Protein AF-A0A7M2XCB9-F1 (afdb_monomer_lite)

Secondary structure (DSSP, 8-state):
-GGGSHHHHHHHHH--GGG-EEEEE--SSS--EEEEE--HHHHHHHHHHHHHHHHHHHTS-TTT-S-HHHHHHHHHHT--HHHHHHHHH--HHHHHHHTT-TT--SHHHHHHHHHHHHHHHTT-------

pLDDT: mean 89.79, std 9.93, range [38.62, 97.38]

Sequence (130 aa):
MWNTTPQAQAILAGINPAALRIVRRTPPIGPAYFAWGTDNAIGERLQALREAYVAELTGTTFADTPDRGAWLEAYEKTGSVEEALSARFGDPDGLAAAWGYFGRSDNDAVHRMNEAWQAECAGRPVREAA

Foldseek 3Di:
DLCPDPVNVVLLVPDLQLQKAWDWDDDPDDDIFIFIDHDPVSQVVNVVSLQVVLCVVVVHHCVPDPDNPVSVVSSVVSDHPRVSNCVPPNGSQVLCVVQVNHPPDDPVSRVVSSVCSNCVSVVHHRPRDD

Structure (mmCIF, N/CA/C/O backbone):
data_AF-A0A7M2XCB9-F1
#
_entry.id   AF-A0A7M2XCB9-F1
#
loop_
_atom_site.group_PDB
_atom_site.id
_atom_site.type_symbol
_atom_site.label_atom_id
_atom_site.label_alt_id
_atom_site.label_comp_id
_atom_site.label_asym_id
_atom_site.label_entity_id
_atom_site.label_seq_id
_atom_site.pdbx_PDB_ins_code
_atom_site.Cartn_x
_atom_site.Cartn_y
_atom_site.Cartn_z
_atom_site.occupanc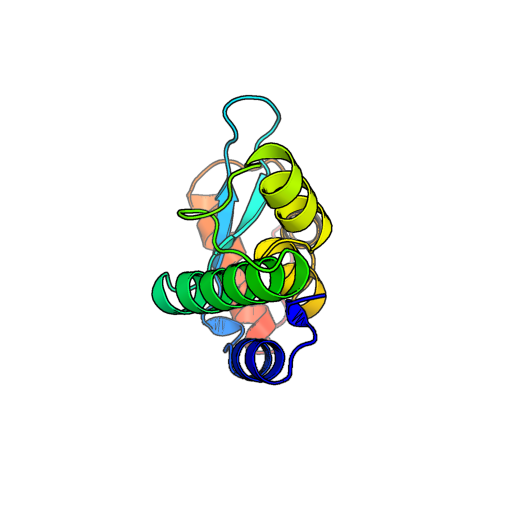y
_atom_site.B_iso_or_equiv
_atom_site.auth_seq_id
_atom_site.auth_comp_id
_atom_site.auth_asym_id
_atom_site.auth_atom_id
_atom_site.pdbx_PDB_model_num
ATOM 1 N N . MET A 1 1 ? 0.129 -2.073 14.114 1.00 88.94 1 MET A N 1
ATOM 2 C CA . MET A 1 1 ? -0.250 -1.509 12.800 1.00 88.94 1 MET A CA 1
ATOM 3 C C . MET A 1 1 ? -1.109 -2.565 12.112 1.00 88.94 1 MET A C 1
ATOM 5 O O . MET A 1 1 ? -0.786 -3.738 12.241 1.00 88.94 1 MET A O 1
ATOM 9 N N . TRP A 1 2 ? -2.227 -2.218 11.472 1.00 95.75 2 TRP A N 1
ATOM 10 C CA . TRP A 1 2 ? -3.190 -3.222 10.971 1.00 95.75 2 TRP A CA 1
ATOM 11 C C . TRP A 1 2 ? -2.567 -4.194 9.949 1.00 95.75 2 TRP A C 1
ATOM 13 O O . TRP A 1 2 ? -2.889 -5.383 9.921 1.00 95.75 2 TRP A O 1
ATOM 23 N N . ASN A 1 3 ? -1.617 -3.705 9.149 1.00 94.50 3 ASN A N 1
ATOM 24 C CA . ASN A 1 3 ? -0.924 -4.473 8.120 1.00 94.50 3 ASN A CA 1
ATOM 25 C C . ASN A 1 3 ? 0.042 -5.527 8.690 1.00 94.50 3 ASN A C 1
ATOM 27 O O . ASN A 1 3 ? 0.467 -6.395 7.938 1.00 94.50 3 ASN A O 1
ATOM 31 N N . THR A 1 4 ? 0.377 -5.500 9.987 1.00 94.19 4 THR A N 1
ATOM 32 C CA . THR A 1 4 ? 1.215 -6.526 10.641 1.00 94.19 4 THR A CA 1
ATOM 33 C C . THR A 1 4 ? 0.399 -7.678 11.224 1.00 94.19 4 THR A C 1
ATOM 35 O O . THR A 1 4 ? 0.971 -8.616 11.773 1.00 94.19 4 THR 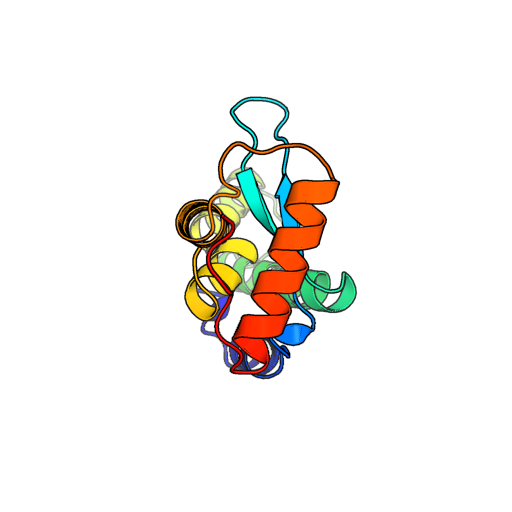A O 1
ATOM 38 N N . THR A 1 5 ? -0.933 -7.622 11.144 1.00 95.00 5 THR A N 1
ATOM 39 C CA . THR A 1 5 ? -1.792 -8.730 11.580 1.00 95.00 5 THR A CA 1
ATOM 40 C C . THR A 1 5 ? -1.574 -9.961 10.685 1.00 95.00 5 THR A C 1
ATOM 42 O O . THR A 1 5 ? -1.324 -9.804 9.485 1.00 95.00 5 THR A O 1
ATOM 45 N N . PRO A 1 6 ? -1.702 -11.199 11.209 1.00 96.38 6 PRO A N 1
ATOM 46 C CA . PRO A 1 6 ? -1.520 -12.412 10.405 1.00 96.38 6 PRO A CA 1
ATOM 47 C C . PRO A 1 6 ? -2.429 -12.469 9.172 1.00 96.38 6 PRO A C 1
ATOM 49 O O . PRO A 1 6 ? -2.019 -12.933 8.112 1.00 96.38 6 PRO A O 1
ATOM 52 N N . GLN A 1 7 ? -3.656 -11.960 9.296 1.00 95.44 7 GLN A N 1
ATOM 53 C CA . GLN A 1 7 ? -4.642 -11.936 8.216 1.00 95.44 7 GLN A CA 1
ATOM 54 C C . GLN A 1 7 ? -4.232 -10.967 7.100 1.00 95.44 7 GLN A C 1
ATOM 56 O O . GLN A 1 7 ? -4.236 -11.352 5.931 1.00 95.44 7 GLN A O 1
ATOM 61 N N . ALA A 1 8 ? -3.827 -9.738 7.445 1.00 95.38 8 ALA A N 1
ATOM 62 C CA . ALA A 1 8 ? -3.355 -8.771 6.456 1.00 95.38 8 ALA A CA 1
ATOM 63 C C . ALA A 1 8 ? -2.064 -9.255 5.783 1.00 95.38 8 ALA A C 1
ATOM 65 O O . ALA A 1 8 ? -1.956 -9.206 4.559 1.00 95.38 8 ALA A O 1
ATOM 66 N N . GLN A 1 9 ? -1.125 -9.804 6.562 1.00 96.38 9 GLN A N 1
ATOM 67 C CA . GLN A 1 9 ? 0.112 -10.384 6.038 1.00 96.38 9 GLN A CA 1
ATOM 68 C C . GLN A 1 9 ? -0.153 -11.548 5.081 1.00 96.38 9 GLN A C 1
ATOM 70 O O . GLN A 1 9 ? 0.481 -11.612 4.033 1.00 96.38 9 GLN A O 1
ATOM 75 N N . ALA A 1 10 ? -1.114 -12.428 5.377 1.00 96.69 10 ALA A N 1
ATOM 76 C CA . ALA A 1 10 ? -1.484 -13.523 4.481 1.00 96.69 10 ALA A CA 1
ATOM 77 C C . ALA A 1 10 ? -2.048 -13.018 3.142 1.00 96.69 10 ALA A C 1
ATOM 79 O O . ALA A 1 10 ? -1.675 -13.534 2.089 1.00 96.69 10 ALA A O 1
ATOM 80 N N . ILE A 1 11 ? -2.906 -11.989 3.164 1.00 95.50 11 ILE A N 1
ATOM 81 C CA . ILE A 1 11 ? -3.426 -11.378 1.932 1.00 95.50 11 ILE A CA 1
ATOM 82 C C . ILE A 1 11 ? -2.287 -10.731 1.145 1.00 95.50 11 ILE A C 1
ATOM 84 O O . ILE A 1 11 ? -2.114 -11.056 -0.025 1.00 95.50 11 ILE A O 1
ATOM 88 N N . LEU A 1 12 ? -1.484 -9.873 1.783 1.00 95.38 12 LEU A N 1
ATOM 89 C CA . LEU A 1 12 ? -0.353 -9.192 1.144 1.00 95.38 12 LEU A CA 1
ATOM 90 C C . LEU A 1 12 ? 0.645 -10.195 0.548 1.00 95.38 12 LEU A C 1
ATOM 92 O O . LEU A 1 12 ? 1.090 -10.019 -0.585 1.00 95.38 12 LEU A O 1
ATOM 96 N N . ALA A 1 13 ? 0.957 -11.270 1.278 1.00 94.44 13 ALA A N 1
ATOM 97 C CA . ALA A 1 13 ? 1.830 -12.348 0.824 1.00 94.44 13 ALA A CA 1
ATOM 98 C C . ALA A 1 13 ? 1.293 -13.076 -0.414 1.00 94.44 13 ALA A C 1
ATOM 100 O O . ALA A 1 13 ? 2.085 -13.477 -1.265 1.00 94.44 13 ALA A O 1
ATOM 101 N N . GLY A 1 14 ? -0.030 -13.219 -0.515 1.00 94.19 14 GLY A N 1
ATOM 102 C CA . GLY A 1 14 ? -0.710 -13.875 -1.628 1.00 94.19 14 GLY A CA 1
ATOM 103 C C . GLY A 1 14 ? -0.935 -12.997 -2.861 1.00 94.19 14 GLY A C 1
ATOM 104 O O . GLY A 1 14 ? -1.375 -13.516 -3.886 1.00 94.19 14 GLY A O 1
ATOM 105 N N . ILE A 1 15 ? -0.651 -11.690 -2.800 1.00 93.81 15 ILE A N 1
ATOM 106 C CA . ILE A 1 15 ? -0.763 -10.818 -3.975 1.00 93.81 15 ILE A CA 1
ATOM 107 C C . ILE A 1 15 ? 0.310 -11.219 -4.987 1.00 93.81 15 ILE A C 1
ATOM 109 O O . ILE A 1 15 ? 1.509 -11.097 -4.723 1.00 93.81 15 ILE A O 1
ATOM 113 N N . ASN A 1 16 ? -0.133 -11.648 -6.170 1.00 92.00 16 ASN A N 1
ATOM 114 C CA . ASN A 1 16 ? 0.742 -11.785 -7.324 1.00 92.00 16 ASN A CA 1
ATOM 115 C C . ASN A 1 16 ? 1.184 -10.378 -7.773 1.00 92.00 16 ASN A C 1
ATOM 117 O O . ASN A 1 16 ? 0.320 -9.601 -8.188 1.00 92.00 16 ASN A O 1
ATOM 121 N N . PRO A 1 17 ? 2.483 -10.033 -7.726 1.00 90.56 17 PRO A N 1
ATOM 122 C CA . PRO A 1 17 ? 2.950 -8.695 -8.094 1.00 90.56 17 PRO A CA 1
ATOM 123 C C . PRO A 1 17 ? 2.616 -8.345 -9.552 1.00 90.56 17 PRO A C 1
ATOM 125 O O . PRO A 1 17 ? 2.242 -7.211 -9.839 1.00 90.56 17 PRO A O 1
ATOM 128 N N . ALA A 1 18 ? 2.596 -9.338 -10.447 1.00 89.69 18 ALA A N 1
ATOM 129 C CA . ALA A 1 18 ? 2.191 -9.163 -11.841 1.00 89.69 18 ALA A CA 1
ATOM 130 C C . ALA A 1 18 ? 0.694 -8.813 -12.010 1.00 89.69 18 ALA A C 1
ATOM 132 O O . ALA A 1 18 ? 0.251 -8.380 -13.068 1.00 89.69 18 ALA A O 1
ATOM 133 N N . ALA A 1 19 ? -0.136 -8.990 -10.984 1.00 88.94 19 ALA A N 1
ATOM 134 C CA . ALA A 1 19 ? -1.533 -8.560 -11.032 1.00 88.94 19 ALA A CA 1
ATOM 135 C C . ALA A 1 19 ? -1.721 -7.095 -10.593 1.00 88.94 19 ALA A C 1
ATOM 137 O O . ALA A 1 19 ? -2.788 -6.526 -10.826 1.00 88.94 19 ALA A O 1
ATOM 138 N N . LEU A 1 20 ? -0.710 -6.480 -9.965 1.00 92.44 20 LEU A N 1
ATOM 139 C CA . LEU A 1 20 ? -0.765 -5.079 -9.558 1.00 92.44 20 LEU A CA 1
ATOM 140 C C . LEU A 1 20 ? -0.598 -4.151 -10.754 1.00 92.44 20 LEU A C 1
ATOM 142 O O . LEU A 1 20 ? 0.078 -4.463 -11.738 1.00 92.44 20 LEU A O 1
ATOM 146 N N . ARG A 1 21 ? -1.216 -2.979 -10.636 1.00 92.31 21 ARG A N 1
ATOM 147 C CA . ARG A 1 21 ? -1.063 -1.884 -11.586 1.00 92.31 21 ARG A CA 1
ATOM 148 C C . ARG A 1 21 ? -0.530 -0.663 -10.870 1.00 92.31 21 ARG A C 1
ATOM 150 O O . ARG A 1 21 ? -0.896 -0.415 -9.730 1.00 92.31 21 ARG A O 1
ATOM 157 N N . ILE A 1 22 ? 0.265 0.139 -11.553 1.00 93.19 22 ILE A N 1
ATOM 158 C CA . ILE A 1 22 ? 0.552 1.499 -11.120 1.00 93.19 22 ILE A CA 1
ATOM 159 C C . ILE A 1 22 ? -0.494 2.409 -11.762 1.00 93.19 22 ILE A C 1
ATOM 161 O O . ILE A 1 22 ? -0.679 2.403 -12.983 1.00 93.19 22 ILE A O 1
ATOM 165 N N . VAL A 1 23 ? -1.207 3.166 -10.931 1.00 91.56 23 VAL A N 1
ATOM 166 C CA . VAL A 1 23 ? -2.264 4.089 -11.353 1.00 91.56 23 VAL A CA 1
ATOM 167 C C . VAL A 1 23 ? -1.898 5.515 -10.983 1.00 91.56 23 VAL A C 1
ATOM 169 O O . VAL A 1 23 ? -1.218 5.762 -9.992 1.00 91.56 23 VAL A O 1
ATOM 172 N N . ARG A 1 24 ? -2.384 6.475 -11.765 1.00 89.00 24 ARG A N 1
ATOM 173 C CA . ARG A 1 24 ? -2.253 7.895 -11.443 1.00 89.00 24 ARG A CA 1
ATOM 174 C C . ARG A 1 24 ? -3.396 8.325 -10.530 1.00 89.00 24 ARG A C 1
ATOM 176 O O . ARG A 1 24 ? -4.563 8.114 -10.864 1.00 89.00 24 ARG A O 1
ATOM 183 N N . ARG A 1 25 ? -3.076 9.015 -9.438 1.00 88.19 25 ARG A N 1
ATOM 184 C CA . ARG A 1 25 ? -4.047 9.736 -8.613 1.00 88.19 25 ARG A CA 1
ATOM 185 C C . ARG A 1 25 ? -3.885 11.234 -8.815 1.00 88.19 25 ARG A C 1
ATOM 187 O O . ARG A 1 25 ? -2.784 11.773 -8.808 1.00 88.19 25 ARG A O 1
ATOM 194 N N . THR A 1 26 ? -5.010 11.903 -9.052 1.00 87.88 26 THR A N 1
ATOM 195 C CA . THR A 1 26 ? -5.065 13.362 -9.182 1.00 87.88 26 THR A CA 1
ATOM 196 C C . THR A 1 26 ? -5.911 13.893 -8.033 1.00 87.88 26 THR A C 1
ATOM 198 O O . THR A 1 26 ? -7.136 13.765 -8.090 1.00 87.88 26 THR A O 1
ATOM 201 N N . PRO A 1 27 ? -5.288 14.411 -6.963 1.00 84.94 27 PRO A N 1
ATOM 202 C CA . PRO A 1 27 ? -6.037 14.971 -5.852 1.00 84.94 27 PRO A CA 1
ATOM 203 C C . PRO A 1 27 ? -6.715 16.292 -6.266 1.00 84.94 27 PRO A C 1
ATOM 205 O O . PRO A 1 27 ? -6.253 16.954 -7.197 1.00 84.94 27 PRO A O 1
ATOM 208 N N . PRO A 1 28 ? -7.791 16.717 -5.573 1.00 87.38 28 PRO A N 1
ATOM 209 C CA . PRO A 1 28 ? -8.424 18.018 -5.816 1.00 87.38 28 PRO A CA 1
ATOM 210 C C . PRO A 1 28 ? -7.480 19.207 -5.585 1.00 87.38 28 PRO A C 1
ATOM 212 O O . PRO A 1 28 ? -7.632 20.255 -6.207 1.00 87.38 28 PRO A O 1
ATOM 215 N N . ILE A 1 29 ? -6.521 19.043 -4.670 1.00 91.06 29 ILE A N 1
ATOM 216 C CA . ILE A 1 29 ? -5.501 20.028 -4.313 1.00 91.06 29 ILE A CA 1
ATOM 217 C C . ILE A 1 29 ? -4.152 19.304 -4.302 1.00 91.06 29 ILE A C 1
ATOM 219 O O . ILE A 1 29 ? -4.025 18.261 -3.664 1.00 91.06 29 ILE A O 1
ATOM 223 N N . GLY A 1 30 ? -3.149 19.879 -4.968 1.00 83.94 30 GLY A N 1
ATOM 224 C CA . GLY A 1 30 ? -1.785 19.347 -5.015 1.00 83.94 30 GLY A CA 1
ATOM 225 C C . GLY A 1 30 ? -1.414 18.681 -6.346 1.00 83.94 30 GLY A C 1
ATOM 226 O O . GLY A 1 30 ? -2.238 18.608 -7.262 1.00 83.94 30 GLY A O 1
ATOM 227 N N . PRO A 1 31 ? -0.150 18.243 -6.486 1.00 85.38 31 PRO A N 1
ATOM 228 C CA . PRO A 1 31 ? 0.318 17.570 -7.690 1.00 85.38 31 PRO A CA 1
ATOM 229 C C . PRO A 1 31 ? -0.295 16.170 -7.822 1.00 85.38 31 PRO A C 1
ATOM 231 O O . PRO A 1 31 ? -0.665 15.532 -6.836 1.00 85.38 31 PRO A O 1
ATOM 234 N N . ALA A 1 32 ? -0.386 15.682 -9.060 1.00 87.19 32 ALA A N 1
ATOM 235 C CA . ALA A 1 32 ? -0.673 14.274 -9.302 1.00 87.19 32 ALA A CA 1
ATOM 236 C C . ALA A 1 32 ? 0.507 13.402 -8.849 1.00 87.19 32 ALA A C 1
ATOM 238 O O . ALA A 1 32 ? 1.654 13.840 -8.914 1.00 87.19 32 ALA A O 1
ATOM 239 N N . TYR A 1 33 ? 0.201 12.174 -8.445 1.00 87.94 33 TYR A N 1
ATOM 240 C CA . TYR A 1 33 ? 1.172 11.187 -7.976 1.00 87.94 33 TYR A CA 1
ATOM 241 C C . TYR A 1 33 ? 0.778 9.783 -8.449 1.00 87.94 33 TYR A C 1
ATOM 243 O O . TYR A 1 33 ? -0.361 9.565 -8.896 1.00 87.94 33 TYR A O 1
ATOM 251 N N . PHE A 1 34 ? 1.708 8.835 -8.387 1.00 91.62 34 PHE A N 1
ATOM 252 C CA . PHE A 1 34 ? 1.454 7.434 -8.703 1.00 91.62 34 PHE A CA 1
ATOM 253 C C . PHE A 1 34 ? 1.202 6.608 -7.442 1.00 91.62 34 PHE A C 1
ATOM 255 O O . PHE A 1 34 ? 1.833 6.798 -6.412 1.00 91.62 34 PHE A O 1
ATOM 262 N N . ALA A 1 35 ? 0.273 5.662 -7.543 1.00 92.06 35 ALA A N 1
ATOM 263 C CA . ALA A 1 35 ? -0.136 4.790 -6.450 1.00 92.06 35 ALA A CA 1
ATOM 264 C C . ALA A 1 35 ? -0.269 3.345 -6.936 1.00 92.06 35 ALA A C 1
ATOM 266 O O . ALA A 1 35 ? -0.500 3.086 -8.124 1.00 92.06 35 ALA A O 1
ATOM 267 N N . TRP A 1 36 ? -0.216 2.396 -6.003 1.00 94.38 36 TRP A N 1
ATOM 268 C CA . TRP A 1 36 ? -0.575 1.014 -6.297 1.00 94.38 36 TRP A CA 1
ATOM 269 C C . TRP A 1 36 ? -2.088 0.878 -6.504 1.00 94.38 36 TRP A C 1
ATOM 271 O O . TRP A 1 36 ? -2.905 1.223 -5.651 1.00 94.38 36 TRP A O 1
ATOM 281 N N . GLY A 1 37 ? -2.457 0.342 -7.659 1.00 90.75 37 GLY A N 1
ATOM 282 C CA . GLY A 1 37 ? -3.777 -0.166 -7.988 1.00 90.75 37 GLY A CA 1
ATOM 283 C C . GLY A 1 37 ? -3.815 -1.679 -7.803 1.00 90.75 37 GLY A C 1
ATOM 284 O O . GLY A 1 37 ? -2.954 -2.409 -8.299 1.00 90.75 37 GLY A O 1
ATOM 285 N N . THR A 1 38 ? -4.838 -2.151 -7.102 1.00 87.19 38 THR A N 1
ATOM 286 C CA . THR A 1 38 ? -5.115 -3.576 -6.900 1.00 87.19 38 THR A CA 1
ATOM 287 C C . THR A 1 38 ? -6.512 -3.895 -7.432 1.00 87.19 38 THR A C 1
ATOM 289 O O . THR A 1 38 ? -7.268 -2.989 -7.788 1.00 87.19 38 THR A O 1
ATOM 292 N N . ASP A 1 39 ? -6.848 -5.180 -7.526 1.00 84.69 39 ASP A N 1
ATOM 293 C CA . ASP A 1 39 ? -8.234 -5.596 -7.728 1.00 84.69 39 ASP A CA 1
ATOM 294 C C . ASP A 1 39 ? -9.128 -5.020 -6.614 1.00 84.69 39 ASP A C 1
ATOM 296 O O . ASP A 1 39 ? -8.780 -5.113 -5.432 1.00 84.69 39 ASP A O 1
ATOM 300 N N . ASN A 1 40 ? -10.283 -4.451 -6.978 1.00 85.44 40 ASN A N 1
ATOM 301 C CA . ASN A 1 40 ? -11.191 -3.815 -6.019 1.00 85.44 40 ASN A CA 1
ATOM 302 C C . ASN A 1 40 ? -11.518 -4.734 -4.832 1.00 85.44 40 ASN A C 1
ATOM 304 O O . ASN A 1 40 ? -11.485 -4.274 -3.696 1.00 85.44 40 ASN A O 1
ATOM 308 N N . ALA A 1 41 ? -11.721 -6.036 -5.053 1.00 92.00 41 ALA A N 1
ATOM 309 C CA . ALA A 1 41 ? -12.029 -6.976 -3.981 1.00 92.00 41 ALA A CA 1
ATOM 310 C C . ALA A 1 41 ? -10.842 -7.193 -3.024 1.00 92.00 41 ALA A C 1
ATOM 312 O O . ALA A 1 41 ? -11.037 -7.383 -1.824 1.00 92.00 41 ALA A O 1
ATOM 313 N N . ILE A 1 42 ? -9.595 -7.167 -3.513 1.00 92.81 42 ILE A N 1
ATOM 314 C CA . ILE A 1 42 ? -8.407 -7.248 -2.643 1.00 92.81 42 ILE A CA 1
ATOM 315 C C . ILE A 1 42 ? -8.255 -5.951 -1.846 1.00 92.81 42 ILE A C 1
ATOM 317 O O . ILE A 1 42 ? -8.032 -6.004 -0.634 1.00 92.81 42 ILE A O 1
ATOM 321 N N . GLY A 1 43 ? -8.392 -4.802 -2.515 1.00 92.62 43 GLY A N 1
ATOM 322 C CA . GLY A 1 43 ? -8.346 -3.487 -1.879 1.00 92.62 43 GLY A CA 1
ATOM 323 C C . GLY A 1 43 ? -9.384 -3.349 -0.764 1.00 92.62 43 GLY A C 1
ATOM 324 O O . GLY A 1 43 ? -9.026 -3.007 0.360 1.00 92.62 43 GLY A O 1
ATOM 325 N N . GLU A 1 44 ? -10.638 -3.707 -1.042 1.00 94.88 44 GLU A N 1
ATOM 326 C CA . GLU A 1 44 ? -11.745 -3.704 -0.078 1.00 94.88 44 GLU A CA 1
ATOM 327 C C . GLU A 1 44 ? -11.473 -4.619 1.117 1.00 94.88 44 GLU A C 1
ATOM 329 O O . GLU A 1 44 ? -11.723 -4.239 2.258 1.00 94.88 44 GLU A O 1
ATOM 334 N N . ARG A 1 45 ? -10.900 -5.808 0.895 1.00 96.06 45 ARG A N 1
ATOM 335 C CA . ARG A 1 45 ? -10.559 -6.724 1.994 1.00 96.06 45 ARG A CA 1
ATOM 336 C C . ARG A 1 45 ? -9.468 -6.168 2.904 1.00 96.06 45 ARG A C 1
ATOM 338 O O . ARG A 1 45 ? -9.587 -6.279 4.121 1.00 96.06 45 ARG A O 1
ATOM 345 N N . LEU A 1 46 ? -8.408 -5.586 2.342 1.00 96.00 46 LEU A N 1
ATOM 346 C CA . LEU A 1 46 ? -7.353 -4.946 3.138 1.00 96.00 46 LEU A CA 1
ATOM 347 C C . LEU A 1 46 ? -7.899 -3.732 3.899 1.00 96.00 46 LEU A C 1
ATOM 349 O O . LEU A 1 46 ? -7.580 -3.543 5.071 1.00 96.00 46 LEU A O 1
ATOM 353 N N . GLN A 1 47 ? -8.765 -2.958 3.251 1.00 96.00 47 GLN A N 1
ATOM 354 C CA . GLN A 1 47 ? -9.433 -1.809 3.844 1.00 96.00 47 GLN A CA 1
ATOM 355 C C . GLN A 1 47 ? -10.350 -2.219 5.009 1.00 96.00 47 GLN A C 1
ATOM 357 O O . GLN A 1 47 ? -10.264 -1.638 6.087 1.00 96.00 47 GLN A O 1
ATOM 362 N N . ALA A 1 48 ? -11.135 -3.285 4.852 1.00 96.06 48 ALA A N 1
ATOM 363 C CA . ALA A 1 48 ? -11.972 -3.824 5.920 1.00 96.06 48 ALA A CA 1
ATOM 364 C C . ALA A 1 48 ? -11.142 -4.317 7.119 1.00 96.06 48 ALA A C 1
ATOM 366 O O . ALA A 1 48 ? -11.523 -4.095 8.265 1.00 96.06 48 ALA A O 1
ATOM 367 N N . LEU A 1 49 ? -9.981 -4.943 6.881 1.00 97.38 49 LEU A N 1
ATOM 368 C CA . LEU A 1 49 ? -9.069 -5.338 7.964 1.00 97.38 49 LEU A CA 1
ATOM 369 C C . LEU A 1 49 ? -8.504 -4.128 8.714 1.00 97.38 49 LEU A C 1
ATOM 371 O O . LEU A 1 49 ? -8.379 -4.167 9.937 1.00 97.38 49 LEU A O 1
ATOM 375 N N . ARG A 1 50 ? -8.179 -3.047 7.998 1.00 97.31 50 ARG A N 1
ATOM 376 C CA . ARG A 1 50 ? -7.773 -1.784 8.621 1.00 97.31 50 ARG A CA 1
ATOM 377 C C . ARG A 1 50 ? -8.889 -1.215 9.494 1.00 97.31 50 ARG A C 1
ATOM 379 O O . ARG A 1 50 ? -8.631 -0.853 10.637 1.00 97.31 50 ARG A O 1
ATOM 386 N N . GLU A 1 51 ? -10.112 -1.147 8.980 1.00 96.50 51 GLU A N 1
ATOM 387 C CA . GLU A 1 51 ? -11.265 -0.629 9.725 1.00 96.50 51 GLU A CA 1
ATOM 388 C C . GLU A 1 51 ? -11.586 -1.477 10.957 1.00 96.50 51 GLU A C 1
ATOM 390 O O . GLU A 1 51 ? -11.811 -0.920 12.030 1.00 96.50 51 GLU A O 1
ATOM 395 N N . ALA A 1 52 ? -11.526 -2.806 10.838 1.00 96.38 52 ALA A N 1
ATOM 396 C CA . ALA A 1 52 ? -11.688 -3.719 11.966 1.00 96.38 52 ALA A CA 1
ATOM 397 C C . ALA A 1 52 ? -10.618 -3.482 13.042 1.00 96.38 52 ALA A C 1
ATOM 399 O O . ALA A 1 52 ? -10.944 -3.364 14.219 1.00 96.38 52 ALA A O 1
ATOM 400 N N . TYR A 1 53 ? -9.355 -3.318 12.642 1.00 97.00 53 TYR A N 1
ATOM 401 C CA . TYR A 1 53 ? -8.267 -3.010 13.570 1.00 97.00 53 TYR A CA 1
ATOM 402 C C . TYR A 1 53 ? -8.472 -1.667 14.291 1.00 97.00 53 TYR A C 1
ATOM 404 O O . TYR A 1 53 ? -8.226 -1.555 15.490 1.00 97.00 53 TYR A O 1
ATOM 412 N N . VAL A 1 54 ? -8.949 -0.634 13.591 1.00 96.56 54 VAL A N 1
ATOM 413 C CA . VAL A 1 54 ? -9.269 0.661 14.220 1.00 96.56 54 VAL A CA 1
ATOM 414 C C . VAL A 1 54 ? -10.456 0.524 15.170 1.00 96.56 54 VAL A C 1
ATOM 416 O O . VAL A 1 54 ? -10.445 1.115 16.251 1.00 96.56 54 VAL A O 1
ATOM 419 N N . ALA A 1 55 ? -11.456 -0.280 14.810 1.00 95.44 55 ALA A N 1
ATOM 420 C CA . ALA A 1 55 ? -12.584 -0.557 15.685 1.00 95.44 55 ALA A CA 1
ATOM 421 C C . ALA A 1 55 ? -12.158 -1.283 16.969 1.00 95.44 55 ALA A C 1
ATOM 423 O O . ALA A 1 55 ? -12.627 -0.933 18.046 1.00 95.44 55 ALA A O 1
ATOM 424 N N . GLU A 1 56 ? -11.210 -2.219 16.889 1.00 94.69 56 GLU A N 1
ATOM 425 C CA . GLU A 1 56 ? -10.613 -2.857 18.069 1.00 94.69 56 GLU A CA 1
ATOM 426 C C . GLU A 1 56 ? -9.859 -1.852 18.953 1.00 94.69 56 GLU A C 1
ATOM 428 O O . GLU A 1 56 ? -9.995 -1.885 20.175 1.00 94.69 56 GLU A O 1
ATOM 433 N N . LEU A 1 57 ? -9.098 -0.928 18.354 1.00 93.75 57 LEU A N 1
ATOM 434 C CA . LEU A 1 57 ? -8.356 0.098 19.098 1.00 93.75 57 LEU A CA 1
ATOM 435 C C . LEU A 1 57 ? -9.263 1.119 19.792 1.00 93.75 57 LEU A C 1
ATOM 437 O O . LEU A 1 57 ? -8.938 1.598 20.876 1.00 93.75 57 LEU A O 1
ATOM 441 N N . THR A 1 58 ? -10.363 1.491 19.142 1.00 94.81 58 THR A N 1
ATOM 442 C CA . THR A 1 58 ? -11.284 2.536 19.617 1.00 94.81 58 THR A CA 1
ATOM 443 C C . THR A 1 58 ? -12.465 1.971 20.409 1.00 94.81 58 THR A C 1
ATOM 445 O O . THR A 1 58 ? -13.175 2.725 21.070 1.00 94.81 58 THR A O 1
ATOM 448 N N . GLY A 1 59 ? -12.679 0.654 20.361 1.00 95.06 59 GLY A N 1
ATOM 449 C CA . GLY A 1 59 ? -13.809 -0.036 20.983 1.00 95.06 59 GLY A CA 1
ATOM 450 C C . GLY A 1 59 ? -15.146 0.149 20.257 1.00 95.06 59 GLY A C 1
ATOM 451 O O . GLY A 1 59 ? -16.181 -0.225 20.804 1.00 95.06 59 GLY A O 1
ATOM 452 N N . THR A 1 60 ? -15.157 0.742 19.058 1.00 94.81 60 THR A N 1
ATOM 453 C CA . THR A 1 60 ? -16.385 1.052 18.312 1.00 94.81 60 THR A CA 1
ATOM 454 C C . THR A 1 60 ? -16.153 1.118 16.801 1.00 94.81 60 THR A C 1
ATOM 456 O O . THR A 1 60 ? -15.050 1.385 16.326 1.00 94.81 60 THR A O 1
ATOM 459 N N . THR A 1 61 ? -17.202 0.888 16.013 1.00 95.81 61 THR A N 1
ATOM 460 C CA . THR A 1 61 ? -17.150 1.079 14.559 1.00 95.81 61 THR A CA 1
ATOM 461 C C . THR A 1 61 ? -17.279 2.563 14.203 1.00 95.81 61 THR A C 1
ATOM 463 O O . THR A 1 61 ? -17.725 3.380 15.010 1.00 95.81 61 THR A O 1
ATOM 466 N N . PHE A 1 62 ? -16.956 2.933 12.962 1.00 93.56 62 PHE A N 1
ATOM 467 C CA . PHE A 1 62 ? -17.204 4.301 12.496 1.00 93.56 62 PHE A CA 1
ATOM 468 C C . PHE A 1 62 ? -18.698 4.679 12.516 1.00 93.56 62 PHE A C 1
ATOM 470 O O . PHE A 1 62 ? -19.040 5.842 12.727 1.00 93.56 62 PHE A O 1
ATOM 477 N N . ALA A 1 63 ? -19.596 3.711 12.302 1.00 93.81 63 ALA A N 1
ATOM 478 C CA . ALA A 1 63 ? -21.037 3.953 12.299 1.00 93.81 63 ALA A CA 1
ATOM 479 C C . ALA A 1 63 ? -21.579 4.241 13.707 1.00 93.81 63 ALA A C 1
ATOM 481 O O . ALA A 1 63 ? -22.460 5.087 13.863 1.00 93.81 63 ALA A O 1
ATOM 482 N N . ASP A 1 64 ? -21.013 3.576 14.715 1.00 94.44 64 ASP A N 1
ATOM 483 C CA . ASP A 1 64 ? -21.520 3.586 16.087 1.00 94.44 64 ASP A CA 1
ATOM 484 C C . ASP A 1 64 ? -20.716 4.502 17.023 1.00 94.44 64 ASP A C 1
ATOM 486 O O . ASP A 1 64 ? -21.080 4.678 18.188 1.00 94.44 64 ASP A O 1
ATOM 490 N N . THR A 1 65 ? -19.609 5.092 16.551 1.00 94.38 65 THR A N 1
ATOM 491 C CA . THR A 1 65 ? -18.772 5.950 17.395 1.00 94.38 65 THR A CA 1
ATOM 492 C C . THR A 1 65 ? -19.488 7.253 17.774 1.00 94.38 65 THR A C 1
ATOM 494 O O . THR A 1 65 ? -19.933 7.998 16.891 1.00 94.38 65 THR A O 1
ATOM 497 N N . PRO A 1 66 ? -19.567 7.593 19.075 1.00 91.44 66 PRO A N 1
ATOM 498 C CA . PRO A 1 66 ? -20.047 8.903 19.504 1.00 91.44 66 PRO A CA 1
ATOM 499 C C . PRO A 1 66 ? -19.029 10.015 19.203 1.00 91.44 66 PRO A C 1
ATOM 501 O O . PRO A 1 66 ? -19.418 11.174 19.069 1.00 91.44 66 PRO A O 1
ATOM 504 N N . ASP A 1 67 ? -17.744 9.671 19.057 1.00 93.25 67 ASP A N 1
ATOM 505 C CA . ASP A 1 67 ? -16.666 10.596 18.707 1.00 93.25 67 ASP A CA 1
ATOM 506 C C . ASP A 1 67 ? -16.017 10.180 17.379 1.00 93.25 67 ASP A C 1
ATOM 508 O O . ASP A 1 67 ? -15.124 9.328 17.307 1.00 93.25 67 ASP A O 1
ATOM 512 N N . ARG A 1 68 ? -16.501 10.785 16.289 1.00 94.69 68 ARG A N 1
ATOM 513 C CA . ARG A 1 68 ? -15.969 10.549 14.938 1.00 94.69 68 ARG A CA 1
ATOM 514 C C . ARG A 1 68 ? -14.569 11.124 14.755 1.00 94.69 68 ARG A C 1
ATOM 516 O O . ARG A 1 68 ? -13.816 10.584 13.953 1.00 94.69 68 ARG A O 1
ATOM 523 N N . GLY A 1 69 ? -14.229 12.199 15.468 1.00 94.56 69 GLY A N 1
ATOM 524 C CA . GLY A 1 69 ? -12.920 12.839 15.366 1.00 94.56 69 GLY A CA 1
ATOM 525 C C . GLY A 1 69 ? -11.828 11.917 15.892 1.00 94.56 69 GLY A C 1
ATOM 526 O O . GLY A 1 69 ? -10.878 11.624 15.171 1.00 94.56 69 GLY A O 1
ATOM 527 N N . ALA A 1 70 ? -12.028 11.372 17.093 1.00 92.75 70 ALA A N 1
ATOM 528 C CA . ALA A 1 70 ? -11.105 10.408 17.688 1.00 92.75 70 ALA A CA 1
ATOM 529 C C . ALA A 1 70 ? -10.960 9.132 16.838 1.00 92.75 70 ALA A C 1
ATOM 531 O O . ALA A 1 70 ? -9.855 8.611 16.674 1.00 92.75 70 ALA A O 1
ATOM 532 N N . TRP A 1 71 ? -12.060 8.639 16.252 1.00 95.69 71 TRP A N 1
ATOM 533 C CA . TRP A 1 71 ? -12.005 7.474 15.364 1.00 95.69 71 TRP A CA 1
ATOM 534 C C . TRP A 1 71 ? -11.200 7.761 14.092 1.00 95.69 71 TRP A C 1
ATOM 536 O O . TRP A 1 71 ? -10.338 6.966 13.723 1.00 95.69 71 TRP A O 1
ATOM 546 N N . LEU A 1 72 ? -11.442 8.904 13.438 1.00 95.62 72 LEU A N 1
ATOM 547 C CA . LEU A 1 72 ? -10.703 9.310 12.238 1.00 95.62 72 LEU A CA 1
ATOM 548 C C . LEU A 1 72 ? -9.218 9.532 12.536 1.00 95.62 72 LEU A C 1
ATOM 550 O O . LEU A 1 72 ? -8.377 9.086 11.763 1.00 95.62 72 LEU A O 1
ATOM 554 N N . GLU A 1 73 ? -8.883 10.125 13.682 1.00 95.19 73 GLU A N 1
ATOM 555 C CA . GLU A 1 73 ? -7.494 10.294 14.113 1.00 95.19 73 GLU A CA 1
ATOM 556 C C . GLU A 1 73 ? -6.792 8.938 14.301 1.00 95.19 73 GLU A C 1
ATOM 558 O O . GLU A 1 73 ? -5.662 8.744 13.843 1.00 95.19 73 GLU A O 1
ATOM 563 N N . ALA A 1 74 ? -7.456 7.969 14.941 1.00 94.50 74 ALA A N 1
ATOM 564 C CA . ALA A 1 74 ? -6.932 6.610 15.056 1.00 94.50 74 ALA A CA 1
ATOM 565 C C . ALA A 1 74 ? -6.775 5.964 13.672 1.00 94.50 74 ALA A C 1
ATOM 567 O O . ALA A 1 74 ? -5.730 5.393 13.360 1.00 94.50 74 ALA A O 1
ATOM 568 N N . TYR A 1 75 ? -7.781 6.101 12.811 1.00 95.19 75 TYR A N 1
ATOM 569 C CA . TYR A 1 75 ? -7.751 5.583 11.453 1.00 95.19 75 TYR A CA 1
ATOM 570 C C . TYR A 1 75 ? -6.568 6.137 10.651 1.00 95.19 75 TYR A C 1
ATOM 572 O O . TYR A 1 75 ? -5.815 5.353 10.071 1.00 95.19 75 TYR A O 1
ATOM 580 N N . GLU A 1 76 ? -6.330 7.447 10.676 1.00 94.06 76 GLU A N 1
ATOM 581 C CA . GLU A 1 76 ? -5.189 8.095 10.021 1.00 94.06 76 GLU A CA 1
ATOM 582 C C . GLU A 1 76 ? -3.845 7.587 10.564 1.00 94.06 76 GLU A C 1
ATOM 584 O O . GLU A 1 76 ? -2.975 7.196 9.787 1.00 94.06 76 GLU A O 1
ATOM 589 N N . LYS A 1 77 ? -3.694 7.478 11.890 1.00 94.81 77 LYS A N 1
ATOM 590 C CA . LYS A 1 77 ? -2.441 7.033 12.530 1.00 94.81 77 LYS A CA 1
ATOM 591 C C . LYS A 1 77 ? -2.097 5.561 12.311 1.00 94.81 77 LYS A C 1
ATOM 593 O O . LYS A 1 77 ? -0.955 5.162 12.532 1.00 94.81 77 LYS A O 1
ATOM 598 N N . THR A 1 78 ? -3.060 4.727 11.919 1.00 94.38 78 THR A N 1
ATOM 599 C CA . THR A 1 78 ? -2.812 3.287 11.715 1.00 94.38 78 THR A CA 1
ATOM 600 C C . THR A 1 78 ? -2.170 2.947 10.371 1.00 94.38 78 THR A C 1
ATOM 602 O O . THR A 1 78 ? -1.776 1.793 10.184 1.00 94.38 78 THR A O 1
ATOM 605 N N . GLY A 1 79 ? -2.010 3.934 9.486 1.00 92.88 79 GLY A N 1
ATOM 606 C CA . GLY A 1 79 ? -1.443 3.777 8.150 1.00 92.88 79 GLY A CA 1
ATOM 607 C C . GLY A 1 79 ? -2.455 3.254 7.129 1.00 92.88 79 GLY A C 1
ATOM 608 O O . GLY A 1 79 ? -3.450 2.621 7.479 1.00 92.88 79 GLY A O 1
ATOM 609 N N . SER A 1 80 ? -2.225 3.521 5.851 1.00 93.75 80 SER A N 1
ATOM 610 C CA . SER A 1 80 ? -3.123 3.226 4.735 1.00 93.75 80 SER A CA 1
ATOM 611 C C . SER A 1 80 ? -2.793 1.915 4.016 1.00 93.75 80 SER A C 1
ATOM 613 O O . SER A 1 80 ? -1.696 1.367 4.129 1.00 93.75 80 SER A O 1
AT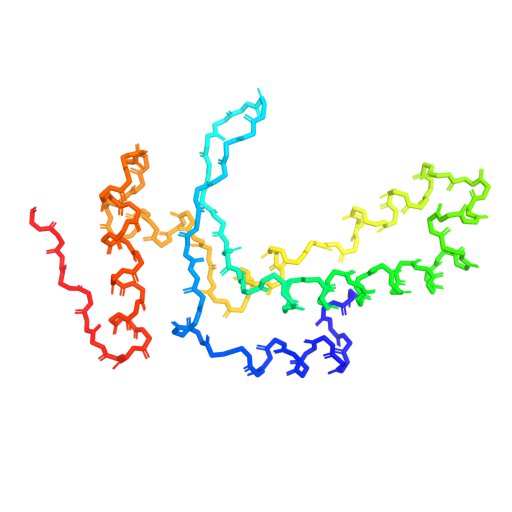OM 615 N N . VAL A 1 81 ? -3.756 1.410 3.235 1.00 94.25 81 VAL A N 1
ATOM 616 C CA . VAL A 1 81 ? -3.544 0.263 2.331 1.00 94.25 81 VAL A CA 1
ATOM 617 C C . VAL A 1 81 ? -2.430 0.556 1.327 1.00 94.25 81 VAL A C 1
ATOM 619 O O . VAL A 1 81 ? -1.617 -0.319 1.045 1.00 94.25 81 VAL A O 1
ATOM 622 N N . GLU A 1 82 ? -2.362 1.789 0.831 1.00 92.62 82 GLU A N 1
ATOM 623 C CA . GLU A 1 82 ? -1.331 2.231 -0.105 1.00 92.62 82 GLU A CA 1
ATOM 624 C C . GLU A 1 82 ? 0.066 2.145 0.516 1.00 92.62 82 GLU A C 1
ATOM 626 O O . GLU A 1 82 ? 0.950 1.527 -0.068 1.00 92.62 82 GLU A O 1
ATOM 631 N N . GLU A 1 83 ? 0.243 2.642 1.741 1.00 93.25 83 GLU A N 1
ATOM 632 C CA . GLU A 1 83 ? 1.516 2.535 2.466 1.00 93.25 83 GLU A CA 1
ATOM 633 C C . GLU A 1 83 ? 1.926 1.074 2.691 1.00 93.25 83 GLU A C 1
ATOM 635 O O . GLU A 1 83 ? 3.099 0.729 2.552 1.00 93.25 83 GLU A O 1
ATOM 640 N N . ALA A 1 84 ? 0.970 0.189 2.992 1.00 94.75 84 ALA A N 1
ATOM 641 C CA . ALA A 1 84 ? 1.249 -1.237 3.155 1.00 94.75 84 ALA A CA 1
ATOM 642 C C . ALA A 1 84 ? 1.697 -1.909 1.844 1.00 94.75 84 ALA A C 1
ATOM 644 O O . ALA A 1 84 ? 2.567 -2.782 1.870 1.00 94.75 84 ALA A O 1
ATOM 645 N N . LEU A 1 85 ? 1.127 -1.506 0.704 1.00 95.00 85 LEU A N 1
ATOM 646 C CA . LEU A 1 85 ? 1.550 -1.981 -0.614 1.00 95.00 85 LEU A CA 1
ATOM 647 C C . LEU A 1 85 ? 2.930 -1.426 -0.974 1.00 95.00 85 LEU A C 1
ATOM 649 O O . LEU A 1 85 ? 3.800 -2.199 -1.372 1.00 95.00 85 LEU A O 1
ATOM 653 N N . SER A 1 86 ? 3.167 -0.131 -0.754 1.00 94.06 86 SER A N 1
ATOM 654 C CA . SER A 1 86 ? 4.457 0.502 -1.040 1.00 94.06 86 SER A CA 1
ATOM 655 C C . SER A 1 86 ? 5.589 -0.059 -0.181 1.00 94.06 86 SER A C 1
ATOM 657 O O . SER A 1 86 ? 6.682 -0.299 -0.682 1.00 94.06 86 SER A O 1
ATOM 659 N N . ALA A 1 87 ? 5.327 -0.381 1.088 1.00 92.62 87 ALA A N 1
ATOM 660 C CA . ALA A 1 87 ? 6.306 -1.049 1.946 1.00 92.62 87 ALA A CA 1
ATOM 661 C C . ALA A 1 87 ? 6.718 -2.440 1.424 1.00 92.62 87 ALA A C 1
ATOM 663 O O . ALA A 1 87 ? 7.822 -2.902 1.706 1.00 92.62 87 ALA A O 1
ATOM 664 N N . ARG A 1 88 ? 5.837 -3.121 0.679 1.00 92.06 88 ARG A N 1
ATOM 665 C CA . ARG A 1 88 ? 6.088 -4.461 0.136 1.00 92.06 88 ARG A CA 1
ATOM 666 C C . ARG A 1 88 ? 6.690 -4.441 -1.269 1.00 92.06 88 ARG A C 1
ATOM 668 O O . ARG A 1 88 ? 7.547 -5.270 -1.557 1.00 92.06 88 ARG A O 1
ATOM 675 N N . PHE A 1 89 ? 6.205 -3.559 -2.138 1.00 92.06 89 PHE A N 1
ATOM 676 C CA . PHE A 1 89 ? 6.518 -3.567 -3.571 1.00 92.06 89 PHE A CA 1
ATOM 677 C C . PHE A 1 89 ? 7.365 -2.370 -4.023 1.00 92.06 89 PHE A C 1
ATOM 679 O O . PHE A 1 89 ? 7.774 -2.323 -5.178 1.00 92.06 89 PHE A O 1
ATOM 686 N N . GLY A 1 90 ? 7.663 -1.431 -3.123 1.00 92.69 90 GLY A N 1
ATOM 687 C CA . GLY A 1 90 ? 8.368 -0.190 -3.433 1.00 92.69 90 GLY A CA 1
ATOM 688 C C . GLY A 1 90 ? 7.421 0.978 -3.711 1.00 92.69 90 GLY A C 1
ATOM 689 O O . GLY A 1 90 ? 6.205 0.815 -3.800 1.00 92.69 90 GLY A O 1
ATOM 690 N N . ASP A 1 91 ? 7.992 2.175 -3.818 1.00 92.88 91 ASP A N 1
ATOM 691 C CA . ASP A 1 91 ? 7.255 3.410 -4.092 1.00 92.88 91 ASP A CA 1
ATOM 692 C C . ASP A 1 91 ? 6.984 3.578 -5.603 1.00 92.88 91 ASP A C 1
ATOM 694 O O . ASP A 1 91 ? 7.944 3.645 -6.380 1.00 92.88 91 ASP A O 1
ATOM 698 N N . PRO A 1 92 ? 5.713 3.667 -6.046 1.00 93.25 92 PRO A N 1
ATOM 699 C CA . PRO A 1 92 ? 5.376 3.853 -7.454 1.00 93.25 92 PRO A CA 1
ATOM 700 C C . PRO A 1 92 ? 5.949 5.127 -8.080 1.00 93.25 92 PRO A C 1
ATOM 702 O O . PRO A 1 92 ? 6.327 5.094 -9.251 1.00 93.25 92 PRO A O 1
ATOM 705 N N . ASP A 1 93 ? 6.037 6.234 -7.334 1.00 91.75 93 ASP A N 1
ATOM 706 C CA . ASP A 1 93 ? 6.624 7.478 -7.849 1.00 91.75 93 ASP A CA 1
ATOM 707 C C . ASP A 1 93 ? 8.134 7.319 -8.067 1.00 91.75 93 ASP A C 1
ATOM 709 O O . ASP A 1 93 ? 8.661 7.697 -9.119 1.00 91.75 93 ASP A O 1
ATOM 713 N N . GLY A 1 94 ? 8.825 6.686 -7.115 1.00 91.62 94 GLY A N 1
ATOM 714 C CA . GLY A 1 94 ? 10.226 6.298 -7.259 1.00 91.62 94 GLY A CA 1
ATOM 715 C C . GLY A 1 94 ? 10.480 5.379 -8.460 1.00 91.62 94 GLY A C 1
ATOM 716 O O . GLY A 1 94 ? 11.427 5.610 -9.215 1.00 91.62 94 GLY A O 1
ATOM 717 N N . LEU A 1 95 ? 9.617 4.382 -8.691 1.00 91.25 95 LEU A N 1
ATOM 718 C CA . LEU A 1 95 ? 9.697 3.494 -9.861 1.00 91.25 95 LEU A CA 1
ATOM 719 C C . LEU A 1 95 ? 9.476 4.260 -11.171 1.00 91.25 95 LEU A C 1
ATOM 721 O O . LEU A 1 95 ? 10.254 4.122 -12.118 1.00 91.25 95 LEU A O 1
ATOM 725 N N . ALA A 1 96 ? 8.459 5.125 -11.213 1.00 90.12 96 ALA A N 1
ATOM 726 C CA . ALA A 1 96 ? 8.201 5.984 -12.362 1.00 90.12 96 ALA A CA 1
ATOM 727 C C . ALA A 1 96 ? 9.416 6.869 -12.679 1.00 90.12 96 ALA A C 1
ATOM 729 O O . ALA A 1 96 ? 9.771 7.033 -13.847 1.00 90.12 96 ALA A O 1
ATOM 730 N N . ALA A 1 97 ? 10.078 7.422 -11.660 1.00 90.38 97 ALA A N 1
ATOM 731 C CA . ALA A 1 97 ? 11.287 8.223 -11.830 1.00 90.38 97 ALA A CA 1
ATOM 732 C C . ALA A 1 97 ? 12.461 7.391 -12.353 1.00 90.38 97 ALA A C 1
ATOM 734 O O . ALA A 1 97 ? 13.097 7.795 -13.327 1.00 90.38 97 ALA A O 1
ATOM 735 N N . ALA A 1 98 ? 12.700 6.213 -11.772 1.00 90.25 98 ALA A N 1
ATOM 736 C CA . ALA A 1 98 ? 13.775 5.309 -12.179 1.00 90.25 98 ALA A CA 1
ATOM 737 C C . ALA A 1 98 ? 13.658 4.856 -13.645 1.00 90.25 98 ALA A C 1
ATOM 739 O O . ALA A 1 98 ? 14.671 4.639 -14.306 1.00 90.25 98 ALA A O 1
ATOM 740 N N . TRP A 1 99 ? 12.437 4.756 -14.173 1.00 90.00 99 TRP A N 1
ATOM 741 C CA . TRP A 1 99 ? 12.175 4.368 -15.564 1.00 90.00 99 TRP A CA 1
ATOM 742 C C . TRP A 1 99 ? 11.891 5.538 -16.516 1.00 90.00 99 TRP A C 1
ATOM 744 O O . TRP A 1 99 ? 11.544 5.314 -17.675 1.00 90.00 99 TRP A O 1
ATOM 754 N N . GLY A 1 100 ? 12.020 6.788 -16.061 1.00 89.81 100 GLY A N 1
ATOM 755 C CA . GLY A 1 100 ? 11.834 7.972 -16.910 1.00 89.81 100 GLY A CA 1
ATOM 756 C C . GLY A 1 100 ? 10.374 8.303 -17.262 1.00 89.81 100 GLY A C 1
ATOM 757 O O . GLY A 1 100 ? 10.115 9.036 -18.226 1.00 89.81 100 GLY A O 1
ATOM 758 N N . TYR A 1 101 ? 9.417 7.789 -16.487 1.00 87.88 101 TYR A N 1
ATOM 759 C CA . TYR A 1 101 ? 7.982 8.078 -16.596 1.00 87.88 101 TYR A CA 1
ATOM 760 C C . TYR A 1 101 ? 7.490 9.154 -15.617 1.00 87.88 101 TYR A C 1
ATOM 762 O O . TYR A 1 101 ? 6.369 9.638 -15.766 1.00 87.88 101 TYR A O 1
ATOM 770 N N . PHE A 1 102 ? 8.305 9.574 -14.645 1.00 82.12 102 PHE A N 1
ATOM 771 C CA . PHE A 1 102 ? 7.911 10.612 -13.690 1.00 82.12 102 PHE A CA 1
ATOM 772 C C . PHE A 1 102 ? 7.540 11.931 -14.383 1.00 82.12 102 PHE A C 1
ATOM 774 O O . PHE A 1 102 ? 8.196 12.367 -15.330 1.00 82.12 102 PHE A O 1
ATOM 781 N N . GLY A 1 103 ? 6.455 12.560 -13.927 1.00 74.75 103 GLY A N 1
ATOM 782 C CA . GLY A 1 103 ? 5.915 13.788 -14.520 1.00 74.75 103 GLY A CA 1
ATOM 783 C C . GLY A 1 103 ? 5.233 13.606 -15.884 1.00 74.75 103 GLY A C 1
ATOM 784 O O . GLY A 1 103 ? 4.596 14.544 -16.368 1.00 74.75 103 GLY A O 1
ATOM 785 N N . ARG A 1 104 ? 5.299 12.415 -16.498 1.00 77.44 104 ARG A N 1
ATOM 786 C CA . ARG A 1 104 ? 4.496 12.093 -17.684 1.00 77.44 104 ARG A CA 1
ATOM 787 C C . ARG A 1 104 ? 3.074 11.774 -17.243 1.00 77.44 104 ARG A C 1
ATOM 789 O O . ARG A 1 104 ? 2.854 11.032 -16.291 1.00 77.44 104 ARG A O 1
ATOM 796 N N . SER A 1 105 ? 2.101 12.378 -17.915 1.00 70.19 105 SER A N 1
ATOM 797 C CA . SER A 1 105 ? 0.694 12.332 -17.493 1.00 70.19 105 SER A CA 1
ATOM 798 C C . SER A 1 105 ? -0.254 11.803 -18.564 1.00 70.19 105 SER A C 1
ATOM 800 O O . SER A 1 105 ? -1.456 11.696 -18.303 1.00 70.19 105 SER A O 1
ATOM 802 N N . ASP A 1 106 ? 0.276 11.455 -19.738 1.00 83.56 106 ASP A N 1
ATOM 803 C CA . ASP A 1 106 ? -0.463 10.797 -20.804 1.00 83.56 106 ASP A CA 1
ATOM 804 C C . ASP A 1 106 ? -0.706 9.313 -20.485 1.00 83.56 106 ASP A C 1
ATOM 806 O O . ASP A 1 106 ? 0.093 8.645 -19.823 1.00 83.56 106 ASP A O 1
ATOM 810 N N . ASN A 1 107 ? -1.840 8.794 -20.960 1.00 83.94 107 ASN A N 1
ATOM 811 C CA . ASN A 1 107 ? -2.238 7.404 -20.727 1.00 83.94 107 ASN A CA 1
ATOM 812 C C . ASN A 1 107 ? -1.225 6.403 -21.307 1.00 83.94 107 ASN A C 1
ATOM 814 O O . ASN A 1 107 ? -1.057 5.320 -20.745 1.00 83.94 107 ASN A O 1
ATOM 818 N N . ASP A 1 108 ? -0.518 6.772 -22.379 1.00 88.19 108 ASP A N 1
ATOM 819 C CA . ASP A 1 108 ? 0.482 5.915 -23.020 1.00 88.19 108 ASP A CA 1
ATOM 820 C C . ASP A 1 108 ? 1.717 5.730 -22.126 1.00 88.19 108 ASP A C 1
ATOM 822 O O . ASP A 1 108 ? 2.266 4.630 -22.036 1.00 88.19 108 ASP A O 1
ATOM 826 N N . ALA A 1 109 ? 2.157 6.773 -21.417 1.00 88.19 109 ALA A N 1
ATOM 827 C CA . ALA A 1 109 ? 3.214 6.674 -20.414 1.00 88.19 109 ALA A CA 1
ATOM 828 C C . ALA A 1 109 ? 2.822 5.743 -19.256 1.00 88.19 109 ALA A C 1
ATOM 830 O O . ALA A 1 109 ? 3.614 4.886 -18.866 1.00 88.19 109 ALA A O 1
ATOM 831 N N . V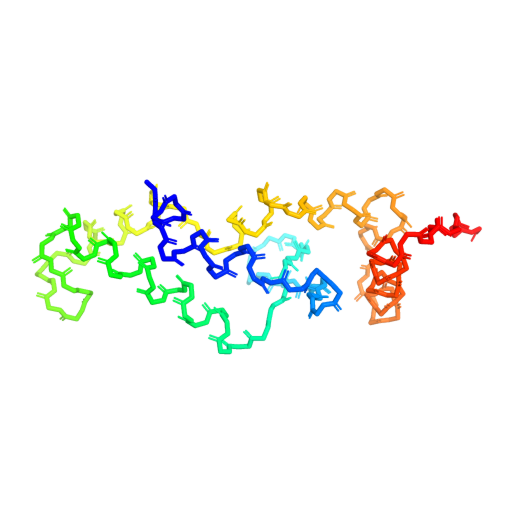AL A 1 110 ? 1.588 5.849 -18.751 1.00 89.69 110 VAL A N 1
ATOM 832 C CA . VAL A 1 110 ? 1.090 4.966 -17.679 1.00 89.69 110 VAL A CA 1
ATOM 833 C C . VAL A 1 110 ? 0.995 3.515 -18.152 1.00 89.69 110 VAL A C 1
ATOM 835 O O . VAL A 1 110 ? 1.337 2.596 -17.404 1.00 89.69 110 VAL A O 1
ATOM 838 N N . HIS A 1 111 ? 0.560 3.287 -19.393 1.00 91.12 111 HIS A N 1
ATOM 839 C CA . HIS A 1 111 ? 0.510 1.950 -19.976 1.00 91.12 111 HIS A CA 1
ATOM 840 C C . HIS A 1 111 ? 1.906 1.322 -20.060 1.00 91.12 111 HIS A C 1
ATOM 842 O O . HIS A 1 111 ? 2.119 0.245 -19.505 1.00 91.12 111 HIS A O 1
ATOM 848 N N . ARG A 1 112 ? 2.877 2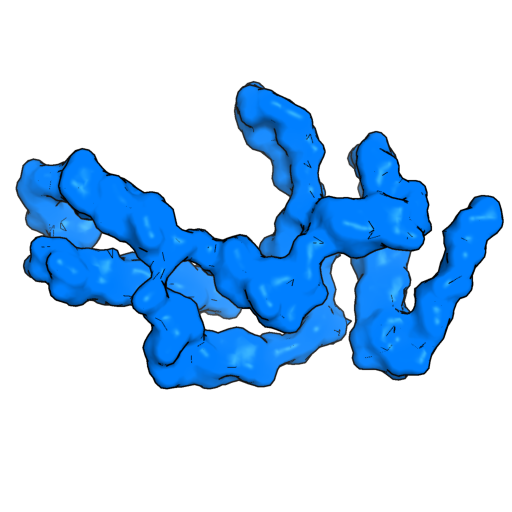.032 -20.647 1.00 91.94 112 ARG A N 1
ATOM 849 C CA . ARG A 1 112 ? 4.264 1.555 -20.766 1.00 91.94 112 ARG A CA 1
ATOM 850 C C . ARG A 1 112 ? 4.941 1.326 -19.416 1.00 91.94 112 ARG A C 1
ATOM 852 O O . ARG A 1 112 ? 5.710 0.382 -19.265 1.00 91.94 112 ARG A O 1
ATOM 859 N N . MET A 1 113 ? 4.633 2.146 -18.415 1.00 92.25 113 MET A N 1
ATOM 860 C CA . MET A 1 113 ? 5.121 1.932 -17.052 1.00 92.25 113 MET A CA 1
ATOM 861 C C . MET A 1 113 ? 4.577 0.629 -16.450 1.00 92.25 113 MET A C 1
ATOM 863 O O . MET A 1 113 ? 5.318 -0.117 -15.816 1.00 92.25 113 MET A O 1
ATOM 867 N N . ASN A 1 114 ? 3.299 0.316 -16.679 1.00 93.06 114 ASN A N 1
ATOM 868 C CA . ASN A 1 114 ? 2.744 -0.968 -16.257 1.00 93.06 114 ASN A CA 1
ATOM 869 C C . ASN A 1 114 ? 3.391 -2.137 -17.012 1.00 93.06 114 ASN A C 1
ATOM 871 O O . ASN A 1 114 ? 3.696 -3.145 -16.389 1.00 93.06 114 ASN A O 1
ATOM 875 N N . GLU A 1 115 ? 3.654 -2.014 -18.315 1.00 92.56 115 GLU A N 1
ATOM 876 C CA . GLU A 1 115 ? 4.391 -3.041 -19.070 1.00 92.56 115 GLU A CA 1
ATOM 877 C C . GLU A 1 115 ? 5.806 -3.268 -18.516 1.00 92.56 115 GLU A C 1
ATOM 879 O O . GLU A 1 115 ? 6.234 -4.416 -18.380 1.00 92.56 115 GLU A O 1
ATOM 884 N N . ALA A 1 116 ? 6.509 -2.193 -18.145 1.00 92.38 116 ALA A N 1
ATOM 885 C CA . ALA A 1 116 ? 7.811 -2.266 -17.486 1.00 92.38 116 ALA A CA 1
ATOM 886 C C . ALA A 1 116 ? 7.726 -3.015 -16.146 1.00 92.38 116 ALA A C 1
ATOM 888 O O . ALA A 1 116 ? 8.493 -3.951 -15.924 1.00 92.38 116 ALA A O 1
ATOM 889 N N . TRP A 1 117 ? 6.739 -2.688 -15.307 1.00 92.56 117 TRP A N 1
ATOM 890 C CA . TRP A 1 117 ? 6.481 -3.403 -14.052 1.00 92.56 117 TRP A CA 1
ATOM 891 C C . TRP A 1 117 ? 6.226 -4.902 -14.268 1.00 92.56 117 TRP A C 1
ATOM 893 O O . TRP A 1 117 ? 6.799 -5.744 -13.574 1.00 92.56 117 TRP A O 1
ATOM 903 N N . GLN A 1 118 ? 5.420 -5.265 -15.270 1.00 92.12 118 GLN A N 1
ATOM 904 C CA . GLN A 1 118 ? 5.176 -6.673 -15.601 1.00 92.12 118 GLN A CA 1
ATOM 905 C C . GLN A 1 118 ? 6.444 -7.395 -16.059 1.00 92.12 118 GLN A C 1
ATOM 907 O O . GLN A 1 118 ? 6.665 -8.557 -15.706 1.00 92.12 118 GLN A O 1
ATOM 912 N N . ALA A 1 119 ? 7.283 -6.719 -16.844 1.00 90.56 119 ALA A N 1
ATOM 913 C CA . ALA A 1 119 ? 8.560 -7.261 -17.282 1.00 90.56 119 ALA A CA 1
ATOM 914 C C . ALA A 1 119 ? 9.502 -7.501 -16.091 1.00 90.56 119 ALA A C 1
ATOM 916 O O . ALA A 1 119 ? 10.072 -8.590 -15.992 1.00 90.56 119 ALA A O 1
ATOM 917 N N . GLU A 1 120 ? 9.597 -6.544 -15.165 1.00 89.81 120 GLU A N 1
ATOM 918 C CA . GLU A 1 120 ? 10.397 -6.668 -13.945 1.00 89.81 120 GLU A CA 1
ATOM 919 C C . GLU A 1 120 ? 9.920 -7.841 -13.078 1.00 89.81 120 GLU A C 1
ATOM 921 O O . GLU A 1 120 ? 10.723 -8.698 -12.703 1.00 89.81 120 GLU A O 1
ATOM 926 N N . CYS A 1 121 ? 8.606 -7.962 -12.855 1.00 90.56 121 CYS A N 1
ATOM 927 C CA . CYS A 1 121 ? 8.008 -9.091 -12.132 1.00 90.56 121 CYS A CA 1
ATOM 928 C C . CYS A 1 121 ? 8.316 -10.445 -12.787 1.00 90.56 121 CYS A C 1
ATOM 930 O O . CYS A 1 121 ? 8.459 -11.458 -12.102 1.00 90.56 121 CYS A O 1
ATOM 932 N N . ALA A 1 122 ? 8.424 -10.475 -14.117 1.00 88.75 122 ALA A N 1
ATOM 933 C CA . ALA A 1 122 ? 8.788 -11.660 -14.886 1.00 88.75 122 ALA A CA 1
ATOM 934 C C . ALA A 1 122 ? 10.308 -11.927 -14.927 1.00 88.75 122 ALA A C 1
ATOM 936 O O . ALA A 1 122 ? 10.744 -12.835 -15.640 1.00 88.75 122 ALA A O 1
ATOM 937 N N . GLY A 1 123 ? 11.123 -11.143 -14.210 1.00 85.06 123 GLY A N 1
ATOM 938 C CA . GLY A 1 123 ? 12.583 -11.260 -14.199 1.00 85.06 123 GLY A CA 1
ATOM 939 C C . GLY A 1 123 ? 13.244 -10.811 -15.504 1.00 85.06 123 GLY A C 1
ATOM 940 O O . GLY A 1 123 ? 14.359 -11.232 -15.813 1.00 85.06 123 GLY A O 1
ATOM 941 N N . ARG A 1 124 ? 12.556 -9.992 -16.306 1.00 73.75 124 ARG A N 1
ATOM 942 C CA . ARG A 1 124 ? 13.091 -9.423 -17.545 1.00 73.75 124 ARG A CA 1
ATOM 943 C C . ARG A 1 124 ? 13.570 -8.000 -17.252 1.00 73.75 124 ARG A C 1
ATOM 945 O O . ARG A 1 124 ? 12.785 -7.210 -16.736 1.00 73.75 124 ARG A O 1
ATOM 952 N N . PRO A 1 125 ? 14.822 -7.638 -17.581 1.00 62.09 125 PRO A N 1
ATOM 953 C CA . PRO A 1 125 ? 15.286 -6.275 -17.370 1.00 62.09 125 PRO A CA 1
ATOM 954 C C . PRO A 1 125 ? 14.443 -5.307 -18.206 1.00 62.09 125 PRO A C 1
ATOM 956 O O . PRO A 1 125 ? 14.281 -5.501 -19.416 1.00 62.09 125 PRO A O 1
ATOM 959 N N . VAL A 1 126 ? 13.914 -4.270 -17.556 1.00 60.12 126 VAL A N 1
ATOM 960 C CA . VAL A 1 126 ? 13.274 -3.134 -18.224 1.00 60.12 126 VAL A CA 1
ATOM 961 C C . VAL A 1 126 ? 14.360 -2.456 -19.055 1.00 60.12 126 VAL A C 1
ATOM 963 O O . VAL A 1 126 ? 15.303 -1.890 -18.507 1.00 60.12 126 VAL A O 1
ATOM 966 N N . ARG A 1 127 ? 14.299 -2.592 -20.38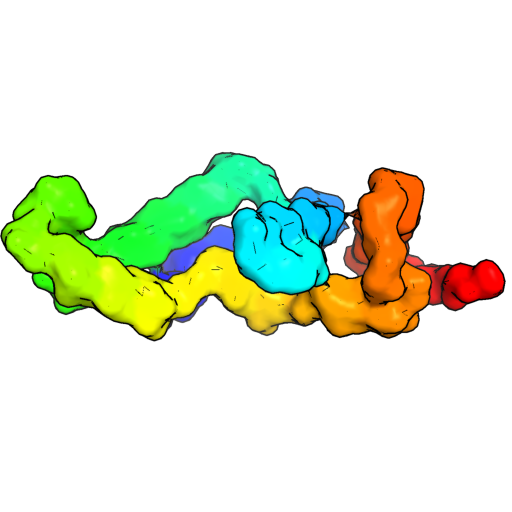4 1.00 54.06 127 ARG A N 1
ATOM 967 C CA . ARG A 1 127 ? 15.242 -1.904 -21.274 1.00 54.06 127 ARG A CA 1
ATOM 968 C C . ARG A 1 127 ? 15.027 -0.403 -21.115 1.00 54.06 127 ARG A C 1
ATOM 970 O O . ARG A 1 127 ? 13.894 0.049 -21.262 1.00 54.06 127 ARG A O 1
ATOM 977 N N . GLU A 1 128 ? 16.106 0.319 -20.812 1.00 44.44 128 GLU A N 1
ATOM 978 C CA . GLU A 1 128 ? 16.140 1.781 -20.749 1.00 44.44 128 GLU A CA 1
ATOM 979 C C . GLU A 1 128 ? 15.365 2.361 -21.937 1.00 44.44 128 GLU A C 1
ATOM 981 O O . GLU A 1 128 ? 15.641 2.034 -23.096 1.00 44.44 128 GLU A O 1
ATOM 986 N N . ALA A 1 129 ? 14.342 3.164 -21.642 1.00 44.00 129 ALA A N 1
ATOM 987 C CA . ALA A 1 129 ? 13.654 3.931 -22.663 1.00 44.00 129 ALA A CA 1
ATOM 988 C C . ALA A 1 129 ? 14.664 4.935 -23.238 1.00 44.00 129 ALA A C 1
ATOM 990 O O . ALA A 1 129 ? 15.090 5.848 -22.531 1.00 44.00 129 ALA A O 1
ATOM 991 N N . ALA A 1 130 ? 15.080 4.698 -24.484 1.00 38.62 130 ALA A N 1
ATOM 992 C CA . ALA A 1 130 ? 15.906 5.611 -25.271 1.00 38.62 130 ALA A CA 1
ATOM 993 C C . ALA A 1 130 ? 15.196 6.948 -25.533 1.00 38.62 130 ALA A C 1
ATOM 995 O O . ALA A 1 130 ? 13.945 6.946 -25.657 1.00 38.62 130 ALA A O 1
#

Radius of gyration: 17.03 Å; chains: 1; bounding box: 38×34×46 Å